Protein AF-A0A7K1KAU0-F1 (afdb_monomer)

pLDDT: mean 79.85, std 19.36, range [35.16, 97.75]

Sequence (89 aa):
MLKRIAVAGTVALGAVFANVTGVAHADDILVVGYDGVEEYYNTEAECQDDGPTVHLQINDHAYPFWYCRIGDDRGDTAHWYLWNTDNQN

Mean predicted aligned error: 12.55 Å

Foldseek 3Di:
DDDDDDDDDPPDDDDDPPPPPVVPPWDKAFQADPVRHHDWAQDLVVLVVCQVPGAHPPPRVQFVDKHKDADDPVDHRRTITIITTNDPD

Secondary structure (DSSP, 8-state):
---------------------------EEE-B-TTSPBP-BSSHHHHHHHTTT---SSSGGG--EEEEEE--TT---SSEEEEEESS--

Radius of gyration: 25.33 Å; Cα contacts (8 Å, |Δi|>4): 113; chains: 1; bounding box: 68×36×65 Å

Structure (mmCIF, N/CA/C/O backbone):
data_AF-A0A7K1KAU0-F1
#
_entry.id   AF-A0A7K1KAU0-F1
#
loop_
_atom_site.group_PDB
_atom_site.id
_atom_site.type_symbol
_atom_site.label_atom_id
_atom_site.label_alt_id
_atom_site.label_comp_id
_atom_site.label_asym_id
_atom_site.label_entity_id
_atom_site.label_seq_id
_atom_site.pdbx_PDB_ins_code
_atom_site.Cartn_x
_atom_site.Cartn_y
_atom_site.Cartn_z
_atom_site.occupancy
_atom_site.B_iso_or_equiv
_atom_site.auth_seq_id
_atom_site.auth_comp_id
_atom_site.auth_asym_id
_atom_site.auth_atom_id
_atom_site.pdbx_PDB_model_num
ATOM 1 N N . MET A 1 1 ? 57.668 22.318 49.133 1.00 39.31 1 MET A N 1
ATOM 2 C CA . MET A 1 1 ? 56.329 22.883 48.850 1.00 39.31 1 MET A CA 1
ATOM 3 C C . MET A 1 1 ? 55.336 21.732 48.820 1.00 39.31 1 MET A C 1
ATOM 5 O O . MET A 1 1 ? 55.477 20.852 47.981 1.00 39.31 1 MET A O 1
ATOM 9 N N . LEU A 1 2 ? 54.432 21.667 49.800 1.00 35.16 2 LEU A N 1
ATOM 10 C CA . LEU A 1 2 ? 53.542 20.524 50.028 1.00 35.16 2 LEU A CA 1
ATOM 11 C C . LEU A 1 2 ? 52.307 20.648 49.115 1.00 35.16 2 LEU A C 1
ATOM 13 O O . LEU A 1 2 ? 51.583 21.643 49.174 1.00 35.16 2 LEU A O 1
ATOM 17 N N . LYS A 1 3 ? 52.120 19.682 48.209 1.00 43.66 3 LYS A N 1
ATOM 18 C CA . LYS A 1 3 ? 51.052 19.671 47.199 1.00 43.66 3 LYS A CA 1
ATOM 19 C C . LYS A 1 3 ? 49.706 19.308 47.845 1.00 43.66 3 LYS A C 1
ATOM 21 O O . LYS A 1 3 ? 49.534 18.217 48.368 1.00 43.66 3 LYS A O 1
ATOM 26 N N . ARG A 1 4 ? 48.805 20.290 47.787 1.00 50.69 4 ARG A N 1
ATOM 27 C CA . ARG A 1 4 ? 47.333 20.291 47.860 1.00 50.69 4 ARG A CA 1
ATOM 28 C C . ARG A 1 4 ? 46.620 18.944 48.083 1.00 50.69 4 ARG A C 1
ATOM 30 O O . ARG A 1 4 ? 46.641 18.057 47.238 1.00 50.69 4 ARG A O 1
ATOM 37 N N . ILE A 1 5 ? 45.885 18.921 49.191 1.00 55.28 5 ILE A N 1
ATOM 38 C CA . ILE A 1 5 ? 44.710 18.095 49.494 1.00 55.28 5 ILE A CA 1
ATOM 39 C C . ILE A 1 5 ? 43.591 18.412 48.486 1.00 55.28 5 ILE A C 1
ATOM 41 O O . ILE A 1 5 ? 43.342 19.593 48.251 1.00 55.28 5 ILE A O 1
ATOM 45 N N . ALA A 1 6 ? 42.905 17.395 47.952 1.00 53.25 6 ALA A N 1
ATOM 46 C CA . ALA A 1 6 ? 41.435 17.343 47.832 1.00 53.25 6 ALA A CA 1
ATOM 47 C C . ALA A 1 6 ? 40.999 16.037 47.138 1.00 53.25 6 ALA A C 1
ATOM 49 O O . ALA A 1 6 ? 41.382 15.770 46.007 1.00 53.25 6 ALA A O 1
ATOM 50 N N . VAL A 1 7 ? 40.381 15.137 47.903 1.00 54.19 7 VAL A N 1
ATOM 51 C CA . VAL A 1 7 ? 38.942 14.797 47.872 1.00 54.19 7 VAL A CA 1
ATOM 52 C C . VAL A 1 7 ? 38.628 13.677 46.877 1.00 54.19 7 VAL A C 1
A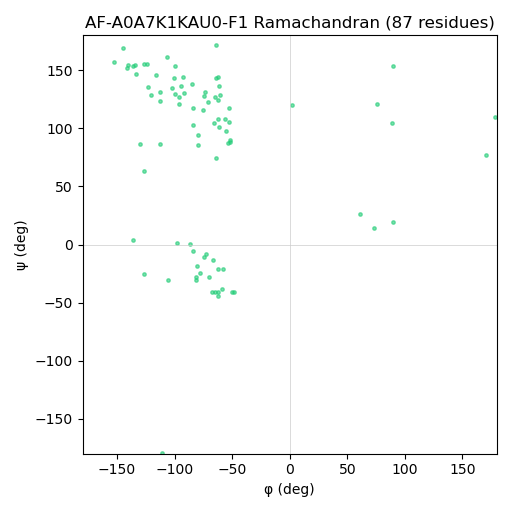TOM 54 O O . VAL A 1 7 ? 38.581 13.854 45.665 1.00 54.19 7 VAL A O 1
ATOM 57 N N . ALA A 1 8 ? 38.398 12.508 47.471 1.00 51.00 8 ALA A N 1
ATOM 58 C CA . ALA A 1 8 ? 37.787 11.342 46.871 1.00 51.00 8 ALA A CA 1
ATOM 59 C C . ALA A 1 8 ? 36.359 11.661 46.406 1.00 51.00 8 ALA A C 1
ATOM 61 O O . ALA A 1 8 ? 35.539 12.148 47.182 1.00 51.00 8 ALA A O 1
ATOM 62 N N . GLY A 1 9 ? 36.070 11.333 45.152 1.00 50.50 9 GLY A N 1
ATOM 63 C CA . GLY A 1 9 ? 34.724 11.206 44.614 1.00 50.50 9 GLY A CA 1
ATOM 64 C C . GLY A 1 9 ? 34.644 9.875 43.887 1.00 50.50 9 GLY A C 1
ATOM 65 O O . GLY A 1 9 ? 34.939 9.787 42.700 1.00 50.50 9 GLY A O 1
ATOM 66 N N . THR A 1 10 ? 34.328 8.814 44.621 1.00 54.50 10 THR A N 1
ATOM 67 C CA . THR A 1 10 ? 33.989 7.506 44.061 1.00 54.50 10 THR A CA 1
ATOM 68 C C . THR A 1 10 ? 32.686 7.632 43.279 1.00 54.50 10 THR A C 1
ATOM 70 O O . THR A 1 10 ? 31.616 7.716 43.879 1.00 54.50 10 THR A O 1
ATOM 73 N N . VAL A 1 11 ? 32.765 7.648 41.949 1.00 56.75 11 VAL A N 1
ATOM 74 C CA . VAL A 1 11 ? 31.598 7.451 41.081 1.00 56.75 11 VAL A CA 1
ATOM 75 C C . VAL A 1 11 ? 31.333 5.951 41.036 1.00 56.75 11 VAL A C 1
ATOM 77 O O . VAL A 1 11 ? 31.973 5.211 40.292 1.00 56.75 11 VAL A O 1
ATOM 80 N N . ALA A 1 12 ? 30.444 5.495 41.911 1.00 57.47 12 ALA A N 1
ATOM 81 C CA . ALA A 1 12 ? 29.956 4.130 41.919 1.00 57.47 12 ALA A CA 1
ATOM 82 C C . ALA A 1 12 ? 28.589 4.068 41.224 1.00 57.47 12 ALA A C 1
ATOM 84 O O . ALA A 1 12 ? 27.667 4.774 41.616 1.00 57.47 12 ALA A O 1
ATOM 85 N N . LEU A 1 13 ? 28.499 3.126 40.280 1.00 49.97 13 LEU A N 1
ATOM 86 C CA . LEU A 1 13 ? 27.315 2.341 39.916 1.00 49.97 13 LEU A CA 1
ATOM 87 C C . LEU A 1 13 ? 26.217 3.020 39.090 1.00 49.97 13 LEU A C 1
ATOM 89 O O . LEU A 1 13 ? 25.509 3.914 39.535 1.00 49.97 13 LEU A O 1
ATOM 93 N N . GLY A 1 14 ? 25.970 2.430 37.922 1.00 44.75 14 GLY A N 1
ATOM 94 C CA . GLY A 1 14 ? 24.695 2.573 37.236 1.00 44.75 14 GLY A CA 1
ATOM 95 C C . GLY A 1 14 ? 24.751 2.010 35.834 1.00 44.75 14 GLY A C 1
ATOM 96 O O . GLY A 1 14 ? 24.861 2.763 34.876 1.00 44.75 14 GLY A O 1
ATOM 97 N N . ALA A 1 15 ? 24.702 0.683 35.724 1.00 55.56 15 ALA A N 1
ATOM 98 C CA . ALA A 1 15 ? 24.409 0.012 34.473 1.00 55.56 15 ALA A CA 1
ATOM 99 C C . ALA A 1 15 ? 23.112 0.585 33.895 1.00 55.56 15 ALA A C 1
ATOM 101 O O . ALA A 1 15 ? 22.021 0.277 34.363 1.00 55.56 15 ALA A O 1
ATOM 102 N N . VAL A 1 16 ? 23.234 1.405 32.864 1.00 48.62 16 VAL A N 1
ATOM 103 C CA . VAL A 1 16 ? 22.175 1.523 31.882 1.00 48.62 16 VAL A CA 1
ATOM 104 C C . VAL A 1 16 ? 22.799 0.937 30.639 1.00 48.62 16 VAL A C 1
ATOM 106 O O . VAL A 1 16 ? 23.415 1.628 29.832 1.00 48.62 16 VAL A O 1
ATOM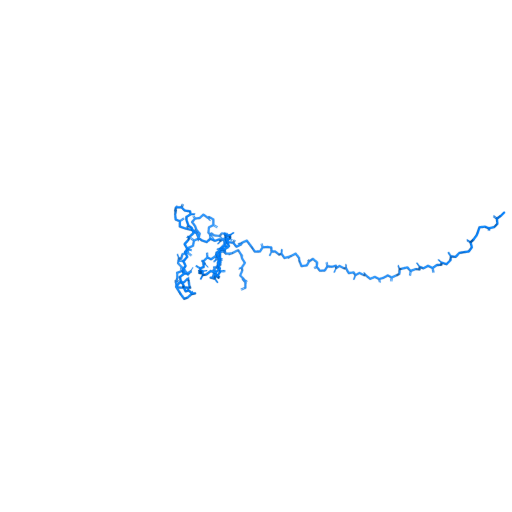 109 N N . PHE A 1 17 ? 22.677 -0.388 30.525 1.00 50.69 17 PHE A N 1
ATOM 110 C CA . PHE A 1 17 ? 22.420 -0.976 29.223 1.00 50.69 17 PHE A CA 1
ATOM 111 C C . PHE A 1 17 ? 21.218 -0.193 28.711 1.00 50.69 17 PHE A C 1
ATOM 113 O O . PHE A 1 17 ? 20.079 -0.471 29.083 1.00 50.69 17 PHE A O 1
ATOM 120 N N . ALA A 1 18 ? 21.493 0.912 28.013 1.00 52.28 18 ALA A N 1
ATOM 121 C CA . ALA A 1 18 ? 20.477 1.599 27.261 1.00 52.28 18 ALA A CA 1
ATOM 122 C C . ALA A 1 18 ? 19.902 0.484 26.418 1.00 52.28 18 ALA A C 1
ATOM 124 O O . ALA A 1 18 ? 20.654 -0.201 25.722 1.00 52.28 18 ALA A O 1
ATOM 125 N N . ASN A 1 19 ? 18.622 0.218 26.642 1.00 51.34 19 ASN A N 1
ATOM 126 C CA . ASN A 1 19 ? 17.834 -0.669 25.834 1.00 51.34 19 ASN A CA 1
ATOM 127 C C . ASN A 1 19 ? 17.992 -0.152 24.406 1.00 51.34 19 ASN A C 1
ATOM 129 O O . ASN A 1 19 ? 17.207 0.661 23.935 1.00 51.34 19 ASN A O 1
ATOM 133 N N . VAL A 1 20 ? 19.036 -0.611 23.721 1.00 47.28 20 VAL A N 1
ATOM 134 C CA . VAL A 1 20 ? 19.022 -0.828 22.294 1.00 47.28 20 VAL A CA 1
ATOM 135 C C . VAL A 1 20 ? 17.987 -1.926 22.135 1.00 47.28 20 VAL A C 1
ATOM 137 O O . VAL A 1 20 ? 18.291 -3.094 21.926 1.00 47.28 20 VAL A O 1
ATOM 140 N N . THR A 1 21 ? 16.720 -1.539 22.290 1.00 52.53 21 THR A N 1
ATOM 141 C CA . THR A 1 21 ? 15.688 -2.003 21.392 1.00 52.53 21 THR A CA 1
ATOM 142 C C . THR A 1 21 ? 16.272 -1.687 20.028 1.00 52.53 21 THR A C 1
ATOM 144 O O . THR A 1 21 ? 16.172 -0.559 19.546 1.00 52.53 21 THR A O 1
ATOM 147 N N . GLY A 1 22 ? 17.044 -2.630 19.485 1.00 42.66 22 GLY A N 1
ATOM 148 C CA . GLY A 1 22 ? 17.290 -2.671 18.064 1.00 42.66 22 GLY A CA 1
ATOM 149 C C . GLY A 1 22 ? 15.893 -2.715 17.494 1.00 42.66 22 GLY A C 1
ATOM 150 O O . GLY A 1 22 ? 15.229 -3.744 17.579 1.00 42.66 22 GLY A O 1
ATOM 151 N N . VAL A 1 23 ? 15.392 -1.550 17.090 1.00 53.91 23 VAL A N 1
ATOM 152 C CA . VAL A 1 23 ? 14.203 -1.472 16.271 1.00 53.91 23 VAL A CA 1
ATOM 153 C C . VAL A 1 23 ? 14.657 -2.212 15.030 1.00 53.91 23 VAL A C 1
ATOM 155 O O . VAL A 1 23 ? 15.502 -1.712 14.290 1.00 53.91 23 VAL A O 1
ATOM 158 N N . ALA A 1 24 ? 14.242 -3.470 14.901 1.00 55.09 24 ALA A N 1
ATOM 159 C CA . ALA A 1 24 ? 14.278 -4.116 13.610 1.00 55.09 24 ALA A CA 1
ATOM 160 C C . ALA A 1 24 ? 13.456 -3.177 12.730 1.00 55.09 24 ALA A C 1
ATOM 162 O O . ALA A 1 24 ? 12.271 -2.970 12.991 1.00 55.09 24 ALA A O 1
ATOM 163 N N . HIS A 1 25 ? 14.139 -2.458 11.844 1.00 57.03 25 HIS A N 1
ATOM 164 C CA . HIS A 1 25 ? 13.471 -1.620 10.872 1.00 57.03 25 HIS 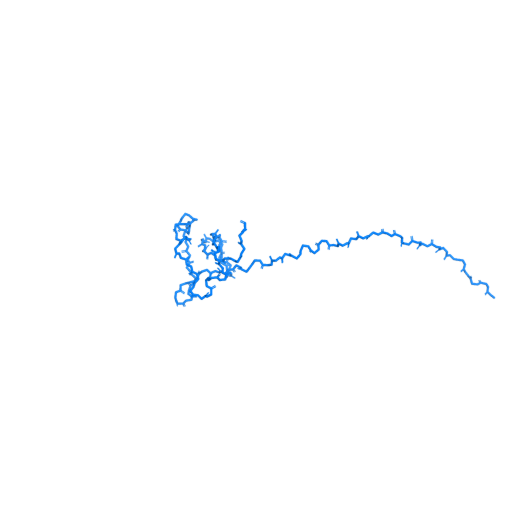A CA 1
ATOM 165 C C . HIS A 1 25 ? 12.659 -2.598 10.029 1.00 57.03 25 HIS A C 1
ATOM 167 O O . HIS A 1 25 ? 13.257 -3.419 9.344 1.00 57.03 25 HIS A O 1
ATOM 173 N N . ALA A 1 26 ? 11.336 -2.593 10.199 1.00 68.75 26 ALA A N 1
ATOM 174 C CA . ALA A 1 26 ? 10.465 -3.263 9.252 1.00 68.75 26 ALA A CA 1
ATOM 175 C C . ALA A 1 26 ? 10.678 -2.551 7.918 1.00 68.75 26 ALA A C 1
ATOM 177 O O . ALA A 1 26 ? 10.621 -1.315 7.859 1.00 68.75 26 ALA A O 1
ATOM 178 N N . ASP A 1 27 ? 11.034 -3.317 6.898 1.00 87.06 27 ASP A N 1
ATOM 179 C CA . ASP A 1 27 ? 11.212 -2.776 5.564 1.00 87.06 27 ASP A CA 1
ATOM 180 C C . ASP A 1 27 ? 9.820 -2.737 4.926 1.00 87.06 27 ASP A C 1
ATOM 182 O O . ASP A 1 27 ? 9.263 -3.757 4.519 1.00 87.06 27 ASP A O 1
ATOM 186 N N . ASP A 1 28 ? 9.241 -1.541 4.885 1.00 90.75 28 ASP A N 1
ATOM 187 C CA . ASP A 1 28 ? 7.925 -1.305 4.307 1.00 90.75 28 ASP A CA 1
ATOM 188 C C . ASP A 1 28 ? 8.083 -0.829 2.864 1.00 90.75 28 ASP A C 1
ATOM 190 O O . ASP A 1 28 ? 8.694 0.208 2.600 1.00 90.75 28 ASP A O 1
ATOM 194 N N . ILE A 1 29 ? 7.510 -1.575 1.927 1.00 92.50 29 ILE A N 1
ATOM 195 C CA . ILE A 1 29 ? 7.628 -1.318 0.496 1.00 92.50 29 ILE A CA 1
ATOM 196 C C . ILE A 1 29 ? 6.269 -0.911 -0.058 1.00 92.50 29 ILE A C 1
ATOM 198 O O . ILE A 1 29 ? 5.290 -1.653 0.048 1.00 92.50 29 ILE A O 1
ATOM 202 N N . LEU A 1 30 ? 6.228 0.262 -0.687 1.00 93.62 30 LEU A N 1
ATOM 203 C CA . LEU A 1 30 ? 5.054 0.728 -1.409 1.00 93.62 30 LEU A CA 1
ATOM 204 C C . LEU A 1 30 ? 4.781 -0.191 -2.599 1.00 93.62 30 LEU A C 1
ATOM 206 O O . LEU A 1 30 ? 5.663 -0.425 -3.432 1.00 93.62 30 LEU A O 1
ATOM 210 N N . VAL A 1 31 ? 3.553 -0.691 -2.699 1.00 93.81 31 VAL A N 1
ATOM 211 C CA . VAL A 1 31 ? 3.133 -1.471 -3.858 1.00 93.81 31 VAL A CA 1
ATOM 212 C C . VAL A 1 31 ? 2.912 -0.533 -5.042 1.00 93.81 31 VAL A C 1
ATOM 214 O O . VAL A 1 31 ? 2.198 0.463 -4.945 1.00 93.81 31 VAL A O 1
ATOM 217 N N . VAL A 1 32 ? 3.542 -0.858 -6.170 1.00 91.19 32 VAL A N 1
ATOM 218 C CA . VAL A 1 32 ? 3.482 -0.080 -7.415 1.00 91.19 32 VAL A CA 1
ATOM 219 C C . VAL A 1 32 ? 2.992 -0.943 -8.576 1.00 91.19 32 VAL A C 1
ATOM 221 O O . VAL A 1 32 ? 3.139 -2.171 -8.566 1.00 91.19 32 VAL A O 1
ATOM 224 N N . GLY A 1 33 ? 2.426 -0.294 -9.593 1.00 85.50 33 GLY A N 1
ATOM 225 C CA . GLY A 1 33 ? 2.002 -0.921 -10.840 1.00 85.50 33 GLY A CA 1
ATOM 226 C C . GLY A 1 33 ? 3.164 -1.506 -11.655 1.00 85.50 33 GLY A C 1
ATOM 227 O O . GLY A 1 33 ? 4.343 -1.294 -11.367 1.00 85.50 33 GLY A O 1
ATOM 228 N N . TYR A 1 34 ? 2.838 -2.249 -12.723 1.00 81.31 34 TYR A N 1
ATOM 229 C CA . TYR A 1 34 ? 3.835 -2.872 -13.625 1.00 81.31 34 TYR A CA 1
ATOM 230 C C . TYR A 1 34 ? 4.728 -1.865 -14.355 1.00 81.31 34 TYR A C 1
ATOM 232 O O . TYR A 1 34 ? 5.813 -2.204 -14.823 1.00 81.31 34 TYR A O 1
ATOM 240 N N . ASP A 1 35 ? 4.268 -0.630 -14.466 1.00 88.50 35 ASP A N 1
ATOM 241 C CA . ASP A 1 35 ? 4.992 0.509 -15.013 1.00 88.50 35 ASP A CA 1
ATOM 242 C C . ASP A 1 35 ? 5.856 1.236 -13.965 1.00 88.50 35 ASP A C 1
ATOM 244 O O . ASP A 1 35 ? 6.543 2.202 -14.301 1.00 88.50 35 ASP A O 1
ATOM 248 N N . GLY A 1 36 ? 5.859 0.764 -12.712 1.00 86.56 36 GLY A N 1
ATOM 249 C CA . GLY A 1 36 ? 6.542 1.399 -11.588 1.00 86.56 36 GLY A CA 1
ATOM 250 C C . GLY A 1 36 ? 5.853 2.673 -11.097 1.00 86.56 36 GLY A C 1
ATOM 251 O O . GLY A 1 36 ? 6.478 3.459 -10.381 1.00 86.56 36 GLY A O 1
ATOM 252 N N . VAL A 1 37 ? 4.602 2.910 -11.503 1.00 87.62 37 VAL A N 1
ATOM 253 C CA . VAL A 1 37 ? 3.799 4.041 -11.037 1.00 87.62 37 VAL A CA 1
ATOM 254 C C . VAL A 1 37 ? 3.119 3.670 -9.722 1.00 87.62 37 VAL A C 1
ATOM 256 O O . VAL A 1 37 ? 2.651 2.550 -9.531 1.00 87.62 37 VAL A O 1
ATOM 259 N N . GLU A 1 38 ? 3.116 4.614 -8.786 1.00 89.00 38 GLU A N 1
ATOM 260 C CA . GLU A 1 38 ? 2.454 4.460 -7.493 1.00 89.00 38 GLU A CA 1
ATOM 261 C C . GLU A 1 38 ? 0.941 4.493 -7.706 1.00 89.00 38 GLU A C 1
ATOM 263 O O . GLU A 1 38 ? 0.407 5.454 -8.264 1.00 89.00 38 GLU A O 1
ATOM 268 N N . GLU A 1 39 ? 0.268 3.434 -7.271 1.00 88.69 39 GLU A N 1
ATOM 269 C CA . GLU A 1 39 ? -1.187 3.331 -7.314 1.00 88.69 39 GLU A CA 1
ATOM 270 C C . GLU A 1 39 ? -1.754 3.789 -5.971 1.00 88.69 39 GLU A C 1
ATOM 272 O O . GLU A 1 39 ? -1.232 3.437 -4.910 1.00 88.69 39 GLU A O 1
ATOM 277 N N . TYR A 1 40 ? -2.821 4.582 -6.018 1.00 94.31 40 TYR A N 1
ATOM 278 C CA . TYR A 1 40 ? -3.462 5.132 -4.831 1.00 94.31 40 TYR A CA 1
ATOM 279 C C . TYR A 1 40 ? -4.955 4.816 -4.809 1.00 94.31 40 TYR A C 1
ATOM 281 O O . TYR A 1 40 ? -5.605 4.658 -5.843 1.00 94.31 40 TYR A O 1
ATOM 289 N N . TYR A 1 41 ? -5.512 4.801 -3.605 1.00 96.38 41 TYR A N 1
ATOM 290 C CA . TYR A 1 41 ? -6.927 4.592 -3.337 1.00 96.38 41 TYR A CA 1
ATOM 291 C C . TYR A 1 41 ? -7.529 5.848 -2.706 1.00 96.38 41 TYR A C 1
ATOM 293 O O . TYR A 1 41 ? -6.878 6.554 -1.929 1.00 96.38 41 TYR A O 1
ATOM 301 N N . ASN A 1 42 ? -8.795 6.134 -3.012 1.00 96.75 42 ASN A N 1
ATOM 302 C CA . ASN A 1 42 ? -9.481 7.296 -2.440 1.00 96.75 42 ASN A CA 1
ATOM 303 C C . ASN A 1 42 ? -9.940 7.029 -1.002 1.00 96.75 42 ASN A C 1
ATOM 305 O O . ASN A 1 42 ? -10.119 7.963 -0.219 1.00 96.75 42 ASN A O 1
ATOM 309 N N . THR A 1 43 ? -10.141 5.761 -0.646 1.00 97.38 43 THR A N 1
ATOM 310 C CA . THR A 1 43 ? -10.610 5.344 0.676 1.00 97.38 43 THR A CA 1
ATOM 311 C C . THR A 1 43 ? -9.803 4.172 1.230 1.00 97.38 43 THR A C 1
ATOM 313 O O . THR A 1 43 ? -9.264 3.356 0.485 1.00 97.38 43 THR A O 1
ATOM 316 N N . GLU A 1 44 ? -9.775 4.049 2.559 1.00 96.69 44 GLU A N 1
ATOM 317 C CA . GLU A 1 44 ? -9.166 2.900 3.243 1.00 96.69 44 GLU A CA 1
ATOM 318 C C . GLU A 1 44 ? -9.816 1.579 2.823 1.00 96.69 44 GLU A C 1
ATOM 320 O O . GLU A 1 44 ? -9.134 0.575 2.653 1.00 96.69 44 GLU A O 1
ATOM 325 N N . ALA A 1 45 ? -11.139 1.590 2.637 1.00 97.75 45 ALA A N 1
ATOM 326 C CA . ALA A 1 45 ? -11.910 0.400 2.307 1.00 97.75 45 ALA A CA 1
ATOM 327 C C . ALA A 1 45 ? -11.544 -0.168 0.929 1.00 97.75 45 ALA A C 1
ATOM 329 O O . ALA A 1 45 ? -11.425 -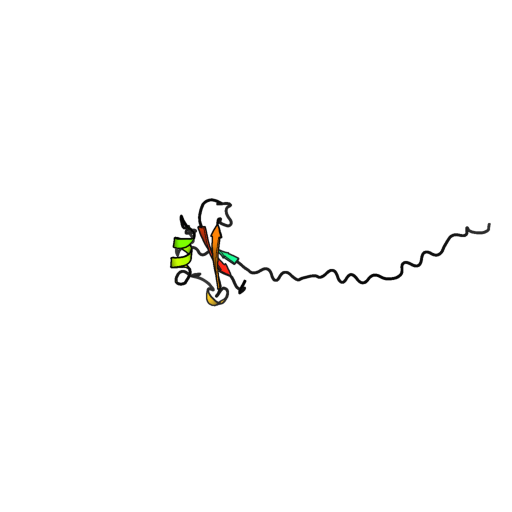1.379 0.801 1.00 97.75 45 ALA A O 1
ATOM 330 N N . GLU A 1 46 ? -11.332 0.691 -0.072 1.00 97.12 46 GLU A N 1
ATOM 331 C CA . GLU A 1 46 ? -10.861 0.264 -1.398 1.00 97.12 46 GLU A CA 1
ATOM 332 C C . GLU A 1 46 ? -9.469 -0.374 -1.305 1.00 97.12 46 GLU A C 1
ATOM 334 O O . GLU A 1 46 ? -9.249 -1.450 -1.847 1.00 97.12 46 GLU A O 1
ATOM 339 N N . CYS A 1 47 ? -8.555 0.233 -0.540 1.00 96.94 47 CYS A N 1
ATOM 340 C CA . CYS A 1 47 ? -7.227 -0.341 -0.327 1.00 96.94 47 CYS A CA 1
ATOM 341 C C . CYS A 1 47 ? -7.290 -1.707 0.383 1.00 96.94 47 CYS A C 1
ATOM 343 O O . CYS A 1 47 ? -6.567 -2.634 0.021 1.00 96.94 47 CYS A O 1
ATOM 345 N N . GLN A 1 48 ? -8.158 -1.854 1.391 1.00 96.62 48 GLN A N 1
ATOM 346 C CA . GLN A 1 48 ? -8.319 -3.118 2.117 1.00 96.62 48 GLN A CA 1
ATOM 347 C C . GLN A 1 48 ? -8.984 -4.222 1.283 1.00 96.62 48 GLN A C 1
ATOM 349 O O . GLN A 1 48 ? -8.723 -5.394 1.550 1.00 96.62 48 GLN A O 1
ATOM 354 N N . ASP A 1 49 ? -9.832 -3.874 0.311 1.00 97.50 49 ASP A N 1
ATOM 355 C CA . ASP A 1 49 ? -10.440 -4.843 -0.614 1.00 97.50 49 ASP A CA 1
ATOM 356 C C . ASP A 1 49 ? -9.379 -5.460 -1.539 1.00 97.50 49 ASP A C 1
ATOM 358 O O . ASP A 1 49 ? -9.347 -6.677 -1.729 1.00 97.50 49 ASP A O 1
ATOM 362 N N . ASP A 1 50 ? -8.443 -4.634 -2.018 1.00 94.94 50 ASP A N 1
ATOM 363 C CA . ASP A 1 50 ? -7.372 -5.058 -2.922 1.00 94.94 50 ASP A CA 1
ATOM 364 C C . ASP A 1 50 ? -6.182 -5.710 -2.195 1.00 94.94 50 ASP A C 1
ATOM 366 O O . ASP A 1 50 ? -5.559 -6.624 -2.742 1.00 94.94 50 ASP A O 1
ATOM 370 N N . GLY A 1 51 ? -5.889 -5.315 -0.951 1.00 92.62 51 GLY A N 1
ATOM 371 C CA . GLY A 1 51 ? -4.734 -5.779 -0.164 1.00 92.62 51 GLY A CA 1
ATOM 372 C C . GLY A 1 51 ? -4.494 -7.301 -0.112 1.00 92.62 51 GLY A C 1
ATOM 373 O O . GLY A 1 51 ? -3.349 -7.732 -0.250 1.00 92.62 51 GLY A O 1
ATOM 374 N N . PRO A 1 52 ? -5.528 -8.157 0.017 1.00 94.19 52 PRO A N 1
ATOM 375 C CA . PRO A 1 52 ? -5.372 -9.612 -0.038 1.00 94.19 52 PRO A CA 1
ATOM 376 C C . PRO A 1 52 ? -4.936 -10.181 -1.398 1.00 94.19 52 PRO A C 1
ATOM 378 O O . PRO A 1 52 ? -4.638 -11.372 -1.470 1.00 94.19 52 PRO A O 1
ATOM 381 N N . THR A 1 53 ? -4.988 -9.392 -2.476 1.00 93.62 53 THR A N 1
ATOM 382 C CA . THR A 1 53 ? -4.761 -9.862 -3.855 1.00 93.62 53 THR A CA 1
ATOM 383 C C . THR A 1 53 ? -3.694 -9.077 -4.616 1.00 93.62 53 THR A C 1
ATOM 385 O O . THR A 1 53 ? -3.093 -9.619 -5.547 1.00 93.62 53 THR A O 1
ATOM 388 N N . VAL A 1 54 ? -3.455 -7.821 -4.238 1.00 92.44 54 VAL A N 1
ATOM 389 C CA . VAL A 1 54 ? -2.461 -6.935 -4.843 1.00 92.44 54 VAL A CA 1
ATOM 390 C C . VAL A 1 54 ? -1.181 -6.987 -4.016 1.00 92.44 54 VAL A C 1
ATOM 392 O O . VAL A 1 54 ? -1.196 -6.809 -2.803 1.00 92.44 54 VAL A O 1
ATOM 395 N N . HIS A 1 55 ? -0.063 -7.259 -4.681 1.00 87.38 55 HIS A N 1
ATOM 396 C CA . HIS A 1 55 ? 1.202 -7.619 -4.045 1.00 87.38 55 HIS A CA 1
ATOM 397 C C . HIS A 1 55 ? 2.390 -7.049 -4.823 1.00 87.38 55 HIS A C 1
ATOM 399 O O . HIS A 1 55 ? 2.242 -6.585 -5.960 1.00 87.38 55 HIS A O 1
ATOM 405 N N . LEU A 1 56 ? 3.585 -7.106 -4.230 1.00 90.62 56 LEU A N 1
ATOM 406 C CA . LEU A 1 56 ? 4.797 -6.663 -4.909 1.00 90.62 56 LEU A CA 1
ATOM 407 C C . LEU A 1 56 ? 5.075 -7.547 -6.124 1.00 90.62 56 LEU A C 1
ATOM 409 O O . LEU A 1 56 ? 4.911 -8.762 -6.113 1.00 90.62 56 LEU A O 1
ATOM 413 N N . GLN A 1 57 ? 5.573 -6.947 -7.195 1.00 88.00 57 GLN A N 1
ATOM 414 C CA . GLN A 1 57 ? 5.930 -7.715 -8.393 1.00 88.00 57 GLN A CA 1
ATOM 415 C C . GLN A 1 57 ? 7.299 -8.373 -8.279 1.00 88.00 57 GLN A C 1
ATOM 417 O O . GLN A 1 57 ? 7.580 -9.389 -8.915 1.00 88.00 57 GLN A O 1
ATOM 422 N N . ILE A 1 58 ? 8.174 -7.761 -7.486 1.00 85.88 58 ILE A N 1
ATOM 423 C CA . ILE A 1 58 ? 9.553 -8.177 -7.296 1.00 85.88 58 ILE A CA 1
ATOM 424 C C . ILE A 1 58 ? 9.727 -8.484 -5.818 1.00 85.88 58 ILE A C 1
ATOM 426 O O . ILE A 1 58 ? 9.432 -7.654 -4.968 1.00 85.88 58 ILE A O 1
ATOM 430 N N . ASN A 1 59 ? 10.261 -9.671 -5.532 1.00 87.81 59 ASN A N 1
ATOM 431 C CA . ASN A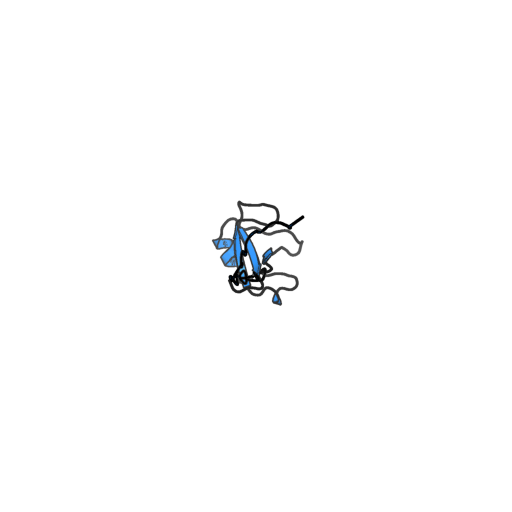 1 59 ? 10.625 -10.092 -4.181 1.00 87.81 59 ASN A CA 1
ATOM 432 C C . ASN A 1 59 ? 9.458 -10.149 -3.170 1.00 87.81 59 ASN A C 1
ATOM 434 O O . ASN A 1 59 ? 9.695 -10.067 -1.973 1.00 87.81 59 ASN A O 1
ATOM 438 N N . ASP A 1 60 ? 8.222 -10.350 -3.638 1.00 89.62 60 ASP A N 1
ATOM 439 C CA . ASP A 1 60 ? 7.007 -10.398 -2.803 1.00 89.62 60 ASP A CA 1
ATOM 440 C C . ASP A 1 60 ? 7.104 -11.333 -1.593 1.00 89.62 60 ASP A C 1
ATOM 442 O O . ASP A 1 60 ? 6.739 -10.989 -0.477 1.00 89.62 60 ASP A O 1
ATOM 446 N N . HIS A 1 61 ? 7.709 -12.503 -1.795 1.00 92.75 61 HIS A N 1
ATOM 447 C CA . HIS A 1 61 ? 7.907 -13.498 -0.744 1.00 92.75 61 HIS A CA 1
ATOM 448 C C . HIS A 1 61 ? 8.711 -12.995 0.470 1.00 92.75 61 HIS A C 1
ATOM 450 O O . HIS A 1 61 ? 8.636 -13.617 1.528 1.00 92.75 61 HIS A O 1
ATOM 456 N N . ALA A 1 62 ? 9.505 -11.929 0.321 1.00 93.56 62 ALA A N 1
ATOM 457 C CA . ALA A 1 62 ? 10.242 -11.320 1.424 1.00 93.56 62 ALA A CA 1
ATOM 458 C C . ALA A 1 62 ? 9.363 -10.394 2.282 1.00 93.56 62 ALA A C 1
ATOM 460 O O . ALA A 1 62 ? 9.712 -10.141 3.430 1.00 93.56 62 ALA A O 1
ATOM 461 N N . TYR A 1 63 ? 8.221 -9.949 1.752 1.00 93.56 63 TYR A N 1
ATOM 462 C CA . TYR A 1 63 ? 7.303 -8.999 2.379 1.00 93.56 63 TYR A CA 1
ATOM 463 C C . TYR A 1 63 ? 5.871 -9.562 2.416 1.00 93.56 63 TYR A C 1
ATOM 465 O O . TYR A 1 63 ? 4.972 -9.024 1.771 1.00 93.56 63 TYR A O 1
ATOM 473 N N . PRO A 1 64 ? 5.634 -10.680 3.127 1.00 92.00 64 PRO A N 1
ATOM 474 C CA . PRO A 1 64 ? 4.388 -11.441 3.025 1.00 92.00 64 PRO A CA 1
ATOM 475 C C . PRO A 1 64 ? 3.188 -10.778 3.716 1.00 92.00 64 PRO A C 1
ATOM 477 O O . PRO A 1 64 ? 2.060 -11.255 3.572 1.00 92.00 64 PRO A O 1
ATOM 480 N N . PHE A 1 65 ? 3.412 -9.734 4.511 1.00 93.06 65 PHE A N 1
ATOM 481 C CA . PHE A 1 65 ? 2.351 -9.003 5.191 1.00 93.06 65 PHE A CA 1
ATOM 482 C C . PHE A 1 65 ? 2.027 -7.734 4.421 1.00 93.06 65 PHE A C 1
ATOM 484 O O . PHE A 1 65 ? 2.885 -7.182 3.738 1.00 93.06 65 PHE A O 1
ATOM 491 N N . TRP A 1 66 ? 0.795 -7.256 4.555 1.00 93.62 66 TRP A N 1
ATOM 492 C CA . TRP A 1 66 ? 0.345 -6.042 3.896 1.00 93.62 66 TRP A CA 1
ATOM 493 C C . TRP A 1 66 ? -0.459 -5.171 4.850 1.00 93.62 66 TRP A C 1
ATOM 495 O O . TRP A 1 66 ? -1.076 -5.661 5.800 1.00 93.62 66 TRP A O 1
ATOM 505 N N . TYR A 1 67 ? -0.454 -3.872 4.588 1.00 94.75 67 TYR A N 1
ATOM 506 C CA . TYR A 1 67 ? -1.280 -2.910 5.294 1.00 94.75 67 TYR A CA 1
ATOM 507 C C . 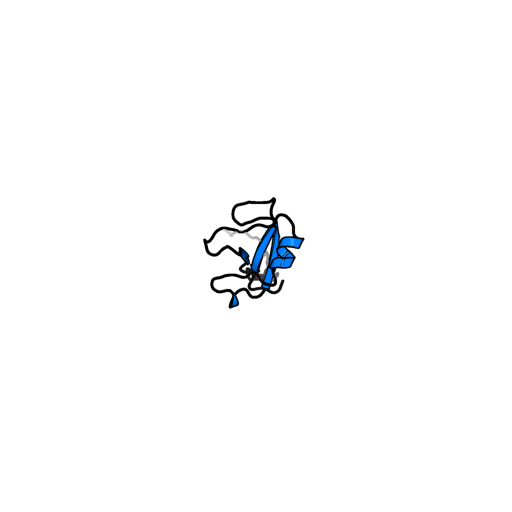TYR A 1 67 ? -1.586 -1.698 4.412 1.00 94.75 67 TYR A C 1
ATOM 509 O O . TYR A 1 67 ? -0.863 -1.385 3.468 1.00 94.75 67 TYR A O 1
ATOM 517 N N . CYS A 1 68 ? -2.670 -1.002 4.742 1.00 95.44 68 CYS A N 1
ATOM 518 C CA . CYS A 1 68 ? -3.054 0.247 4.097 1.00 95.44 68 CYS A CA 1
ATOM 519 C C . CYS A 1 68 ? -2.683 1.424 4.993 1.00 95.44 68 CYS A C 1
ATOM 521 O O . CYS A 1 68 ? -2.954 1.397 6.196 1.00 95.44 68 CYS A O 1
ATOM 523 N N . ARG A 1 69 ? -2.089 2.473 4.420 1.00 94.38 69 ARG A N 1
ATOM 524 C CA . ARG A 1 69 ? -1.803 3.720 5.144 1.00 94.38 69 ARG A CA 1
ATOM 525 C C . ARG A 1 69 ? -2.065 4.936 4.270 1.00 94.38 69 ARG A C 1
ATOM 527 O O . ARG A 1 69 ? -1.969 4.855 3.048 1.00 94.38 69 ARG A O 1
ATOM 534 N N . ILE A 1 70 ? -2.360 6.065 4.906 1.00 95.94 70 ILE A N 1
ATOM 535 C CA . ILE A 1 70 ? -2.404 7.353 4.214 1.00 95.94 70 ILE A CA 1
ATOM 536 C C . ILE A 1 70 ? -0.977 7.806 3.914 1.00 95.94 70 ILE A C 1
ATOM 538 O O . ILE A 1 70 ? -0.135 7.852 4.815 1.00 95.94 70 ILE A O 1
ATOM 542 N N . GLY A 1 71 ? -0.762 8.199 2.664 1.00 92.19 71 GLY A N 1
ATOM 543 C CA . GLY A 1 71 ? 0.458 8.828 2.189 1.00 92.19 71 GLY A CA 1
ATOM 544 C C . GLY A 1 71 ? 1.543 7.889 1.670 1.00 92.19 71 GLY A C 1
ATOM 545 O O . GLY A 1 71 ? 1.660 6.727 2.076 1.00 92.19 71 GLY A O 1
ATOM 546 N N . ASP A 1 72 ? 2.353 8.448 0.772 1.00 92.62 72 ASP A N 1
ATOM 547 C CA . ASP A 1 72 ? 3.460 7.791 0.081 1.00 92.62 72 ASP A CA 1
ATOM 548 C C . ASP A 1 72 ? 4.837 8.322 0.523 1.00 92.62 72 ASP A C 1
ATOM 550 O O . ASP A 1 72 ? 4.953 9.214 1.369 1.00 92.62 72 ASP A O 1
ATOM 554 N N . ASP A 1 73 ? 5.908 7.781 -0.064 1.00 84.00 73 ASP A N 1
ATOM 555 C CA . ASP A 1 73 ? 7.279 8.262 0.168 1.00 84.00 73 ASP A CA 1
ATOM 556 C C . ASP A 1 73 ? 7.569 9.621 -0.497 1.00 84.00 73 ASP A C 1
ATOM 558 O O . ASP A 1 73 ? 8.619 10.228 -0.263 1.00 84.00 73 ASP A O 1
ATOM 562 N N . ARG A 1 74 ? 6.652 10.124 -1.330 1.00 87.81 74 ARG A N 1
ATOM 563 C CA . ARG A 1 74 ? 6.773 11.397 -2.057 1.00 87.81 74 ARG A CA 1
ATOM 564 C C . ARG A 1 74 ? 6.039 12.543 -1.367 1.00 87.81 74 ARG A C 1
ATOM 566 O O . ARG A 1 74 ? 6.117 13.683 -1.833 1.00 87.81 74 ARG A O 1
ATOM 573 N N . GLY A 1 75 ? 5.417 12.271 -0.223 1.00 89.69 75 GLY A N 1
ATOM 574 C CA . GLY A 1 75 ? 4.772 13.262 0.625 1.00 89.69 75 GLY A CA 1
ATOM 575 C C . GLY A 1 75 ? 3.308 13.513 0.286 1.00 89.69 75 GLY A C 1
ATOM 576 O O . GLY A 1 75 ? 2.778 14.549 0.699 1.00 89.69 75 GLY A O 1
ATOM 577 N N . ASP A 1 76 ? 2.643 12.604 -0.430 1.00 93.50 76 ASP A N 1
ATOM 578 C CA . ASP A 1 76 ? 1.188 12.611 -0.429 1.00 93.50 76 ASP A CA 1
ATOM 579 C C . ASP A 1 76 ? 0.663 12.343 0.987 1.00 93.50 76 ASP A C 1
ATOM 581 O O . ASP A 1 76 ? 1.242 11.603 1.777 1.00 93.50 76 ASP A O 1
ATOM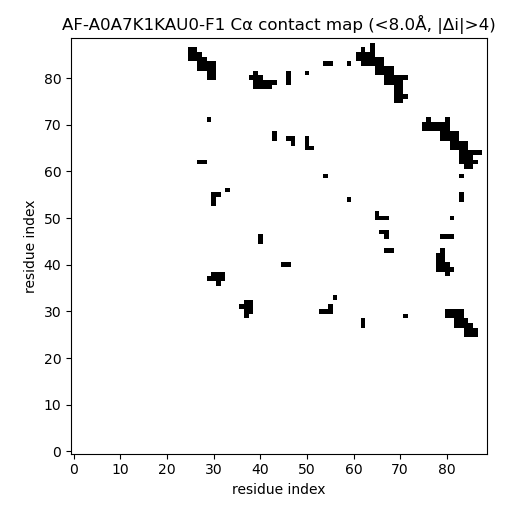 585 N N . THR A 1 77 ? -0.438 12.999 1.327 1.00 94.56 77 THR A N 1
ATOM 586 C CA . THR A 1 77 ? -1.110 12.897 2.629 1.00 94.56 77 THR A CA 1
ATOM 587 C C . THR A 1 77 ? -2.626 12.791 2.485 1.00 94.56 77 THR A C 1
ATOM 589 O O . THR A 1 77 ? -3.336 12.809 3.491 1.00 94.56 77 THR A O 1
ATOM 592 N N . ALA A 1 78 ? -3.132 12.715 1.250 1.00 95.44 78 ALA A N 1
ATOM 593 C CA . ALA A 1 78 ? -4.559 12.702 0.960 1.00 95.44 78 ALA A CA 1
ATOM 594 C C . ALA A 1 78 ? -5.072 11.317 0.550 1.00 95.44 78 ALA A C 1
ATOM 596 O O . ALA A 1 78 ? -6.229 11.012 0.843 1.00 95.44 78 ALA A O 1
ATOM 597 N N . HIS A 1 79 ? -4.244 10.491 -0.093 1.00 97.19 79 HIS A N 1
ATOM 598 C CA . HIS A 1 79 ? -4.668 9.190 -0.599 1.00 97.19 79 HIS A CA 1
ATOM 599 C C . HIS A 1 79 ? -4.127 8.029 0.234 1.00 97.19 79 HIS A C 1
ATOM 601 O O . HIS A 1 79 ? -3.181 8.157 1.020 1.00 97.19 79 HIS A O 1
ATOM 607 N N . TRP A 1 80 ? -4.784 6.887 0.067 1.00 97.25 80 TRP A N 1
ATOM 608 C CA . TRP A 1 80 ? -4.412 5.622 0.677 1.00 97.25 80 TRP A CA 1
ATOM 609 C C . TRP A 1 80 ? -3.518 4.826 -0.254 1.00 97.25 80 TRP A C 1
ATOM 611 O O . TRP A 1 80 ? -3.722 4.809 -1.463 1.00 97.25 80 TRP A O 1
ATOM 621 N N . TYR A 1 81 ? -2.569 4.120 0.335 1.00 96.19 81 TYR A N 1
ATOM 622 C CA . TYR A 1 81 ? -1.598 3.317 -0.382 1.00 96.19 81 TYR A CA 1
ATOM 623 C C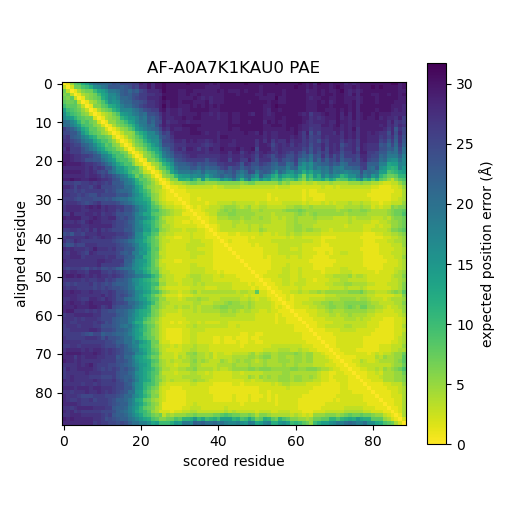 . TYR A 1 81 ? -1.473 1.952 0.274 1.00 96.19 81 TYR A C 1
ATOM 625 O O . TYR A 1 81 ? -1.587 1.831 1.500 1.00 96.19 81 TYR A O 1
ATOM 633 N N . LEU A 1 82 ? -1.221 0.943 -0.555 1.00 95.81 82 LEU A N 1
ATOM 634 C CA . LEU A 1 82 ? -0.960 -0.418 -0.116 1.00 95.81 82 LEU A CA 1
ATOM 635 C C . LEU A 1 82 ? 0.543 -0.617 0.075 1.00 95.81 82 LEU A C 1
ATOM 637 O O . LEU A 1 82 ? 1.341 -0.305 -0.807 1.00 95.81 82 LEU A O 1
ATOM 641 N N . TRP A 1 83 ? 0.912 -1.154 1.229 1.00 94.50 83 TRP A N 1
ATOM 642 C CA . TRP A 1 83 ? 2.290 -1.407 1.619 1.00 94.50 83 TRP A CA 1
ATOM 643 C C . TRP A 1 83 ? 2.459 -2.874 1.951 1.00 94.50 83 TRP A C 1
ATOM 645 O O . TRP A 1 83 ? 1.638 -3.436 2.673 1.00 94.50 83 TRP A O 1
ATOM 655 N N . ASN A 1 84 ? 3.539 -3.470 1.467 1.00 93.56 84 ASN A N 1
ATOM 656 C CA . ASN A 1 84 ? 3.984 -4.791 1.879 1.00 93.56 84 ASN A CA 1
ATOM 657 C C . ASN A 1 84 ? 5.124 -4.649 2.893 1.00 93.56 84 ASN A C 1
ATOM 659 O O . ASN A 1 84 ? 5.947 -3.744 2.783 1.00 93.56 84 ASN A O 1
ATOM 663 N N . THR A 1 85 ? 5.174 -5.533 3.883 1.00 92.81 85 THR A N 1
ATOM 664 C CA . THR A 1 85 ? 6.160 -5.492 4.968 1.00 92.81 85 THR A CA 1
ATOM 665 C C . THR A 1 85 ? 6.625 -6.895 5.341 1.00 92.81 85 THR A C 1
ATOM 667 O O . THR A 1 85 ? 5.907 -7.886 5.161 1.00 92.81 85 THR A O 1
ATOM 670 N N . ASP A 1 86 ? 7.854 -6.994 5.837 1.00 92.75 86 ASP A N 1
ATOM 671 C CA . ASP A 1 86 ? 8.464 -8.238 6.306 1.00 92.75 86 ASP A CA 1
ATOM 672 C C . ASP A 1 86 ? 8.089 -8.563 7.761 1.00 92.75 86 ASP A C 1
ATOM 674 O O . ASP A 1 86 ? 8.382 -9.653 8.262 1.00 92.75 86 ASP A O 1
ATOM 678 N N . ASN A 1 87 ? 7.382 -7.647 8.431 1.00 89.12 87 ASN A N 1
ATOM 679 C CA . ASN A 1 87 ? 6.997 -7.776 9.826 1.00 89.12 87 ASN A CA 1
ATOM 680 C C . ASN A 1 87 ? 5.482 -7.927 10.017 1.00 89.12 87 ASN A C 1
ATOM 682 O O . ASN A 1 87 ? 4.677 -7.133 9.533 1.00 89.12 87 ASN A O 1
ATOM 686 N N . GLN A 1 88 ? 5.089 -8.923 10.809 1.00 76.19 88 GLN A N 1
ATOM 687 C CA . GLN A 1 88 ? 3.712 -9.073 11.258 1.00 76.19 88 GLN A CA 1
ATOM 688 C C . GLN A 1 88 ? 3.479 -8.112 12.427 1.00 76.19 88 GLN A C 1
ATOM 690 O O . GLN A 1 88 ? 3.688 -8.477 13.584 1.00 76.19 88 GLN A O 1
ATOM 695 N N . ASN A 1 89 ? 3.134 -6.870 12.095 1.00 59.12 89 ASN A N 1
ATOM 696 C CA . ASN A 1 89 ? 2.839 -5.813 13.064 1.00 59.12 89 ASN A CA 1
ATOM 697 C C . ASN A 1 89 ? 1.736 -6.224 14.057 1.00 59.12 89 ASN A C 1
ATOM 699 O O . ASN A 1 89 ? 0.717 -6.802 13.607 1.00 59.12 89 ASN A O 1
#

Nearest PDB structures (foldseek):
  2od6-assembly2_C  TM=3.405E-01  e=9.680E+00  uncultured marine organism

Solvent-accessible surface area (backbone atoms only — not comparable to full-atom values): 5882 Å² total; per-resi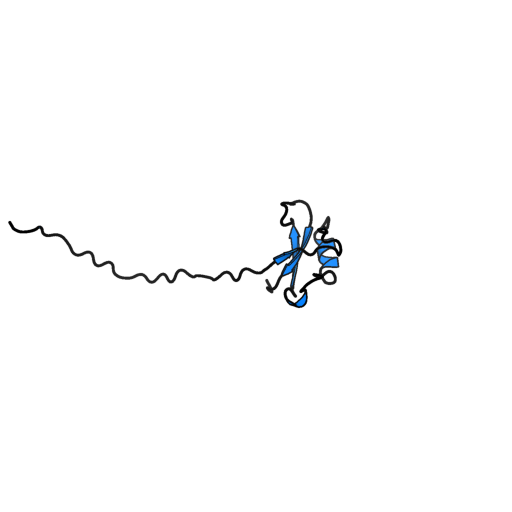due (Å²): 134,86,82,78,89,81,82,90,75,86,87,74,86,78,91,68,80,69,79,73,70,72,71,75,75,66,60,72,42,76,39,47,47,99,86,69,46,79,55,72,26,90,40,67,66,60,36,60,69,42,49,88,77,58,67,50,90,70,70,33,86,66,28,79,34,69,51,69,42,73,33,57,99,85,68,52,75,79,37,23,30,47,30,30,19,60,51,91,125